Protein AF-A0A920V595-F1 (afdb_monomer)

Structure (mmCIF, N/CA/C/O backbone):
data_AF-A0A920V595-F1
#
_entry.id   AF-A0A920V595-F1
#
loop_
_atom_site.group_PDB
_atom_site.id
_atom_site.type_symbol
_atom_site.label_atom_id
_atom_site.label_alt_id
_atom_site.label_comp_id
_atom_site.label_asym_id
_atom_site.label_entity_id
_atom_site.label_seq_id
_atom_site.pdbx_PDB_ins_code
_atom_site.Cartn_x
_atom_site.Cartn_y
_atom_site.Cartn_z
_atom_site.occupancy
_atom_site.B_iso_or_equiv
_atom_site.auth_seq_id
_atom_site.auth_comp_id
_atom_site.auth_asym_id
_atom_site.auth_atom_id
_atom_site.pdbx_PDB_model_num
ATOM 1 N N . MET A 1 1 ? -9.315 6.404 -2.234 1.00 94.81 1 MET A N 1
ATOM 2 C CA . MET A 1 1 ? -8.782 5.284 -1.429 1.00 94.81 1 MET A CA 1
ATOM 3 C C . MET A 1 1 ? -9.190 5.343 0.039 1.00 94.81 1 MET A C 1
ATOM 5 O O . MET A 1 1 ? -9.760 4.371 0.500 1.00 94.81 1 MET A O 1
ATOM 9 N N . VAL A 1 2 ? -8.952 6.451 0.762 1.00 98.06 2 VAL A N 1
ATOM 10 C CA . VAL A 1 2 ? -9.309 6.574 2.199 1.00 98.06 2 VAL A CA 1
ATOM 11 C C . VAL A 1 2 ? -10.761 6.180 2.486 1.00 98.06 2 VAL A C 1
ATOM 13 O O . VAL A 1 2 ? -10.997 5.368 3.371 1.00 98.06 2 VAL A O 1
ATOM 16 N N . GLU A 1 3 ? -11.721 6.703 1.719 1.00 98.38 3 GLU A N 1
ATOM 17 C CA . GLU A 1 3 ? -13.140 6.385 1.938 1.00 98.38 3 GLU A CA 1
ATOM 18 C C . GLU A 1 3 ? -13.459 4.906 1.681 1.00 98.38 3 GLU A C 1
ATOM 20 O O . GLU A 1 3 ? -14.123 4.293 2.500 1.00 98.38 3 GLU A O 1
ATOM 25 N N . ILE A 1 4 ? -12.867 4.283 0.654 1.00 98.12 4 ILE A N 1
ATOM 26 C CA . ILE A 1 4 ? -13.031 2.840 0.390 1.00 98.12 4 ILE A CA 1
ATOM 27 C C . ILE A 1 4 ? -12.524 2.003 1.573 1.00 98.12 4 ILE A C 1
ATOM 29 O O . ILE A 1 4 ? -13.184 1.059 1.997 1.00 98.12 4 ILE A O 1
ATOM 33 N N . HIS A 1 5 ? -11.365 2.349 2.142 1.00 98.38 5 HIS A N 1
ATOM 34 C CA . HIS A 1 5 ? -10.880 1.662 3.339 1.00 98.38 5 HIS A CA 1
ATOM 35 C C . HIS A 1 5 ? -11.801 1.875 4.542 1.00 98.38 5 HIS A C 1
ATOM 37 O O . HIS A 1 5 ? -12.074 0.914 5.253 1.00 98.38 5 HIS A O 1
ATOM 43 N N . LYS A 1 6 ? -12.312 3.093 4.763 1.00 98.38 6 LYS A N 1
ATOM 44 C CA . LYS A 1 6 ? -13.281 3.356 5.838 1.00 98.38 6 LYS A CA 1
ATOM 45 C C . LYS A 1 6 ? -14.575 2.575 5.648 1.00 98.38 6 LYS A C 1
ATOM 47 O O . LYS A 1 6 ? -15.127 2.102 6.633 1.00 98.38 6 LYS A O 1
ATOM 52 N N . ASP A 1 7 ? -15.058 2.448 4.419 1.00 98.44 7 ASP A N 1
ATOM 53 C CA . ASP A 1 7 ? -16.270 1.690 4.119 1.00 98.44 7 ASP A CA 1
ATOM 54 C C . ASP A 1 7 ? -16.061 0.200 4.410 1.00 98.44 7 ASP A C 1
ATOM 56 O O . ASP A 1 7 ? -16.907 -0.410 5.059 1.00 98.44 7 ASP A O 1
ATOM 60 N N . ASN A 1 8 ? -14.896 -0.358 4.061 1.00 98.19 8 ASN A N 1
ATOM 61 C CA . ASN A 1 8 ? -14.533 -1.728 4.440 1.00 98.19 8 ASN A CA 1
ATOM 62 C C . ASN A 1 8 ? -14.442 -1.903 5.966 1.00 98.19 8 ASN A C 1
ATOM 64 O O . ASN A 1 8 ? -14.957 -2.877 6.507 1.00 98.19 8 ASN A O 1
ATOM 68 N N . ILE A 1 9 ? -13.835 -0.946 6.677 1.00 98.38 9 ILE A N 1
ATOM 69 C CA . ILE A 1 9 ? -13.772 -0.971 8.146 1.00 98.38 9 ILE A CA 1
ATOM 70 C C . ILE A 1 9 ? -15.182 -0.953 8.746 1.00 98.38 9 ILE A C 1
ATOM 72 O O . ILE A 1 9 ? -15.516 -1.798 9.570 1.00 98.38 9 ILE A O 1
ATOM 76 N N . LYS A 1 10 ? -16.044 -0.035 8.295 1.00 98.12 10 LYS A N 1
ATOM 77 C CA . LYS A 1 10 ? -17.437 0.074 8.761 1.00 98.12 10 LYS A CA 1
ATOM 78 C C . LYS A 1 10 ? -18.278 -1.156 8.415 1.00 98.12 10 LYS A C 1
ATOM 80 O O . LYS A 1 10 ? -19.252 -1.426 9.110 1.00 98.12 10 LYS A O 1
ATOM 85 N N . ALA A 1 11 ? -17.913 -1.888 7.363 1.00 98.31 11 ALA A N 1
ATOM 86 C CA . ALA A 1 11 ? -18.517 -3.168 7.011 1.00 98.31 11 ALA A CA 1
ATOM 87 C C . ALA A 1 11 ? -18.054 -4.332 7.914 1.00 98.31 11 ALA A C 1
ATOM 89 O O . ALA A 1 11 ? -18.614 -5.422 7.811 1.00 98.31 11 ALA A O 1
ATOM 90 N N . GLY A 1 12 ? -17.081 -4.108 8.806 1.00 98.00 12 GLY A N 1
ATOM 91 C CA . GLY A 1 12 ? -16.627 -5.073 9.810 1.00 98.00 12 GLY A CA 1
ATOM 92 C C . GLY A 1 12 ? -15.281 -5.738 9.514 1.00 98.00 12 GLY A C 1
ATOM 93 O O . GLY A 1 12 ? -15.027 -6.820 10.031 1.00 98.00 12 GLY A O 1
ATOM 94 N 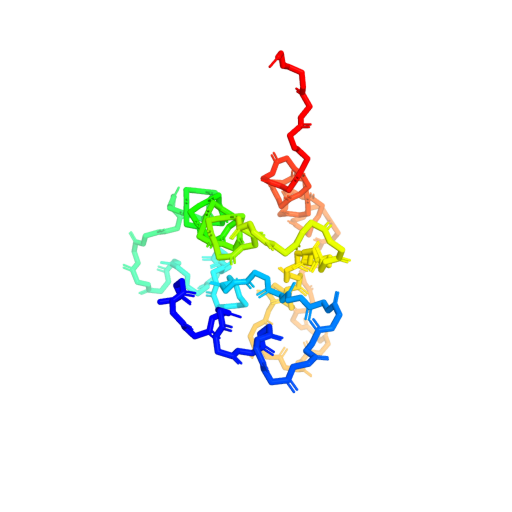N . CYS A 1 13 ? -14.425 -5.155 8.668 1.00 97.19 13 CYS A N 1
ATOM 95 C CA . CYS A 1 13 ? -13.088 -5.706 8.427 1.00 97.19 13 CYS A CA 1
ATOM 96 C C . CYS A 1 13 ? -12.137 -5.474 9.614 1.00 97.19 13 CYS A C 1
ATOM 98 O O . CYS A 1 13 ? -11.859 -4.328 9.959 1.00 97.19 13 CYS A O 1
ATOM 100 N N . ASP A 1 14 ? -11.528 -6.547 10.124 1.00 98.19 14 ASP A N 1
ATOM 101 C CA . ASP A 1 14 ? -10.450 -6.476 11.127 1.00 98.19 14 ASP A CA 1
ATOM 102 C C . ASP A 1 14 ? -9.090 -6.085 10.527 1.00 98.19 14 ASP A C 1
ATOM 104 O O . ASP A 1 14 ? -8.181 -5.667 11.240 1.00 98.19 14 ASP A O 1
ATOM 108 N N . VAL A 1 15 ? -8.919 -6.241 9.210 1.00 98.19 15 VAL A N 1
ATOM 109 C CA . VAL A 1 15 ? -7.669 -5.947 8.497 1.00 98.19 15 VAL A CA 1
ATOM 110 C C . VAL A 1 15 ? -7.972 -5.243 7.178 1.00 98.19 15 VAL A C 1
ATOM 112 O O . VAL A 1 15 ? -8.821 -5.694 6.408 1.00 98.19 15 VAL A O 1
ATOM 115 N N . ILE A 1 16 ? -7.234 -4.176 6.874 1.00 97.94 16 ILE A N 1
ATOM 116 C CA . ILE A 1 16 ? -7.193 -3.561 5.541 1.00 97.94 16 ILE A CA 1
ATOM 117 C C . ILE A 1 16 ? -5.820 -3.767 4.897 1.00 97.94 16 ILE A C 1
ATOM 119 O O . ILE A 1 16 ? -4.794 -3.760 5.573 1.00 97.94 16 ILE A O 1
ATOM 123 N N . ILE A 1 17 ? -5.790 -3.933 3.574 1.00 97.69 17 ILE A N 1
ATOM 124 C CA . ILE A 1 17 ? -4.553 -4.116 2.802 1.00 97.69 17 ILE A CA 1
ATOM 125 C C . ILE A 1 17 ? -4.207 -2.811 2.084 1.00 97.69 17 ILE A C 1
ATOM 127 O O . ILE A 1 17 ? -5.087 -2.194 1.486 1.00 97.69 17 ILE A O 1
ATOM 131 N N . THR A 1 18 ? -2.943 -2.387 2.101 1.00 97.38 18 THR A N 1
ATOM 132 C CA . THR A 1 18 ? -2.506 -1.172 1.396 1.00 97.38 18 THR A CA 1
ATOM 133 C C . THR A 1 18 ? -2.762 -1.262 -0.111 1.00 97.38 18 THR A C 1
ATOM 135 O O . THR A 1 18 ? -2.497 -2.279 -0.752 1.00 97.38 18 THR A O 1
ATOM 138 N N . ASN A 1 19 ? -3.246 -0.172 -0.712 1.00 97.38 19 ASN A N 1
ATOM 139 C CA . ASN A 1 19 ? -3.591 -0.118 -2.137 1.00 97.38 19 ASN A CA 1
ATOM 140 C C . ASN A 1 19 ? -2.368 0.067 -3.053 1.00 97.38 19 ASN A C 1
ATOM 142 O O . ASN A 1 19 ? -2.252 1.071 -3.754 1.00 97.38 19 ASN A O 1
ATOM 146 N N . ASN A 1 20 ? -1.436 -0.881 -3.021 1.00 95.00 20 ASN A N 1
ATOM 147 C CA . ASN A 1 20 ? -0.217 -0.841 -3.829 1.00 95.00 20 ASN A CA 1
ATOM 148 C C . ASN A 1 20 ? 0.057 -2.156 -4.579 1.00 95.00 20 ASN A C 1
ATOM 150 O O . ASN A 1 20 ? 1.173 -2.376 -5.027 1.00 95.00 20 ASN A O 1
ATOM 154 N N . TYR A 1 21 ? -0.953 -3.011 -4.776 1.00 94.38 21 TYR A N 1
ATOM 155 C CA . TYR A 1 21 ? -0.790 -4.279 -5.505 1.00 94.38 21 TYR A CA 1
ATOM 156 C C . TYR A 1 21 ? -0.221 -4.098 -6.927 1.00 94.38 21 TYR A C 1
ATOM 158 O O . TYR A 1 21 ? 0.623 -4.872 -7.355 1.00 94.38 21 TYR A O 1
ATOM 166 N N . TYR A 1 22 ? -0.644 -3.059 -7.656 1.00 92.56 22 TYR A N 1
ATOM 167 C CA . TYR A 1 22 ? -0.127 -2.750 -9.003 1.00 92.56 22 TYR A CA 1
ATOM 168 C C . TYR A 1 22 ? 1.088 -1.807 -9.003 1.00 92.56 22 TYR A C 1
ATOM 170 O O . TYR A 1 22 ? 1.612 -1.466 -10.060 1.00 92.56 22 TYR A O 1
ATOM 178 N N . VAL A 1 23 ? 1.550 -1.370 -7.832 1.00 94.44 23 VAL A N 1
ATOM 179 C CA . VAL A 1 23 ? 2.715 -0.491 -7.699 1.00 94.44 23 VAL A CA 1
ATOM 180 C C . VAL A 1 23 ? 3.940 -1.397 -7.634 1.00 94.44 23 VAL A C 1
ATOM 182 O O . VAL A 1 23 ? 4.403 -1.733 -6.555 1.00 94.44 23 VAL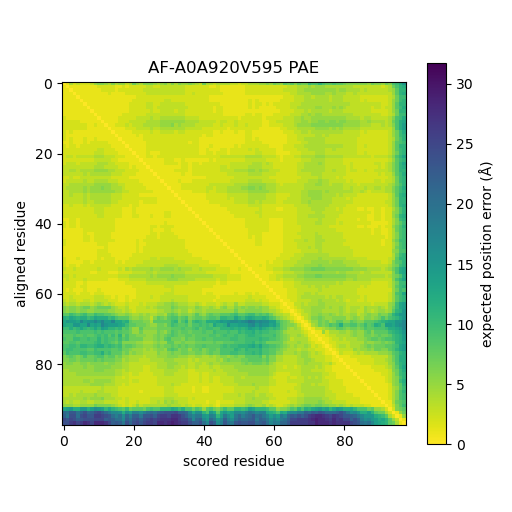 A O 1
ATOM 185 N N . THR A 1 24 ? 4.429 -1.856 -8.787 1.00 92.06 24 THR A N 1
ATOM 186 C CA . THR A 1 24 ? 5.669 -2.647 -8.897 1.00 92.06 24 THR A CA 1
ATOM 187 C C . THR A 1 24 ? 6.610 -2.018 -9.922 1.00 92.06 24 THR A C 1
ATOM 189 O O . THR A 1 24 ? 6.124 -1.391 -10.868 1.00 92.06 24 THR A O 1
ATOM 192 N N . PRO A 1 25 ? 7.941 -2.194 -9.803 1.00 91.06 25 PRO A N 1
ATOM 193 C CA . PRO A 1 25 ? 8.891 -1.576 -10.732 1.00 91.06 25 PRO A CA 1
ATOM 194 C C . PRO A 1 25 ? 8.593 -1.903 -12.200 1.00 91.06 25 PRO A C 1
ATOM 196 O O . PRO A 1 25 ? 8.530 -1.006 -13.033 1.00 91.06 25 PRO A O 1
ATOM 199 N N . ASN A 1 26 ? 8.295 -3.169 -12.508 1.00 89.56 26 ASN A N 1
ATOM 200 C CA . ASN A 1 26 ? 7.986 -3.620 -13.866 1.00 89.56 26 ASN A CA 1
ATOM 201 C C . ASN A 1 26 ? 6.734 -2.958 -14.458 1.00 89.56 26 ASN A C 1
ATOM 203 O O . ASN A 1 26 ? 6.714 -2.648 -15.649 1.00 89.56 26 ASN A O 1
ATOM 207 N N . ILE A 1 27 ? 5.685 -2.759 -13.653 1.00 91.94 27 ILE A N 1
ATOM 208 C CA . ILE A 1 27 ? 4.460 -2.088 -14.104 1.00 91.94 27 ILE A CA 1
ATOM 209 C C . ILE A 1 27 ? 4.737 -0.598 -14.304 1.00 91.94 27 ILE A C 1
ATOM 211 O O . ILE A 1 27 ? 4.458 -0.060 -15.370 1.00 91.94 27 ILE A O 1
ATOM 215 N N . LEU A 1 28 ? 5.348 0.055 -13.315 1.00 94.25 28 LEU A N 1
ATOM 216 C CA . LEU A 1 28 ? 5.633 1.489 -13.353 1.00 94.25 28 LEU A CA 1
ATOM 217 C C . LEU A 1 28 ? 6.615 1.866 -14.468 1.00 94.25 28 LEU A C 1
ATOM 219 O O . LEU A 1 28 ? 6.502 2.937 -15.059 1.00 94.25 28 LEU A O 1
ATOM 223 N N . LYS A 1 29 ? 7.543 0.968 -14.809 1.00 94.25 29 LYS A N 1
ATOM 224 C CA . LYS A 1 29 ? 8.469 1.131 -15.931 1.00 94.25 29 LYS A CA 1
ATOM 225 C C . LYS A 1 29 ? 7.763 1.206 -17.283 1.00 94.25 29 LYS A C 1
ATOM 227 O O . LYS A 1 29 ? 8.208 1.965 -18.139 1.00 94.25 29 LYS A O 1
ATOM 232 N N . ARG A 1 30 ? 6.661 0.468 -17.479 1.00 93.44 30 ARG A N 1
ATOM 233 C CA . ARG A 1 30 ? 5.849 0.547 -18.714 1.00 93.44 30 ARG A CA 1
ATOM 234 C C . ARG A 1 30 ? 5.241 1.936 -18.901 1.00 93.44 30 ARG A C 1
ATOM 236 O O . ARG A 1 30 ? 5.103 2.385 -20.030 1.00 93.44 30 ARG A O 1
ATOM 243 N N . GLU A 1 31 ? 4.973 2.614 -17.789 1.00 95.31 31 GLU A N 1
ATOM 244 C CA . GLU A 1 31 ? 4.413 3.965 -17.732 1.00 95.31 31 GLU A CA 1
ATOM 245 C C . GLU A 1 31 ? 5.490 5.060 -17.575 1.00 95.31 31 GLU A C 1
ATOM 247 O O . GLU A 1 31 ? 5.169 6.238 -17.449 1.00 95.31 31 GLU A O 1
ATOM 252 N N . GLY A 1 32 ? 6.780 4.697 -17.564 1.00 97.19 32 GLY A N 1
ATOM 253 C CA . GLY A 1 32 ? 7.890 5.649 -17.439 1.00 97.19 32 GLY A CA 1
ATOM 254 C C . GLY A 1 32 ? 8.053 6.294 -16.055 1.00 97.19 32 GLY A C 1
ATOM 255 O O . GLY A 1 32 ? 8.737 7.307 -15.944 1.00 97.19 32 GLY A O 1
ATOM 256 N N . ILE A 1 33 ? 7.461 5.718 -15.003 1.00 97.56 33 ILE A N 1
ATOM 257 C CA . ILE A 1 33 ? 7.449 6.261 -13.629 1.00 97.56 33 ILE A CA 1
ATOM 258 C C . ILE A 1 33 ? 8.030 5.282 -12.598 1.00 97.56 33 ILE A C 1
ATOM 260 O O . ILE A 1 33 ? 7.630 5.265 -11.438 1.00 97.56 33 ILE A O 1
ATOM 264 N N . GLU A 1 34 ? 8.978 4.437 -13.008 1.00 95.38 34 GLU A N 1
ATOM 265 C CA . GLU A 1 34 ? 9.618 3.426 -12.146 1.00 95.38 34 GLU A CA 1
ATOM 266 C C . GLU A 1 34 ? 10.195 4.016 -10.845 1.00 95.38 34 GLU A C 1
ATOM 268 O O . GLU A 1 34 ? 10.088 3.396 -9.787 1.00 95.38 34 GLU A O 1
ATOM 273 N N . SER A 1 35 ? 10.730 5.242 -10.896 1.00 96.19 35 SER A N 1
ATOM 274 C CA . SER A 1 35 ? 11.272 5.955 -9.729 1.00 96.19 35 SER A CA 1
ATOM 275 C C . SER A 1 35 ? 10.232 6.261 -8.649 1.00 96.19 35 SER A C 1
ATOM 277 O O . SER A 1 35 ? 10.598 6.482 -7.499 1.00 96.19 35 SER A O 1
ATOM 279 N N . GLU A 1 36 ? 8.940 6.250 -8.988 1.00 96.88 36 GLU A N 1
ATOM 280 C CA . GLU A 1 36 ? 7.849 6.524 -8.049 1.00 96.88 36 GLU A CA 1
ATOM 281 C C . GLU A 1 36 ? 7.450 5.305 -7.210 1.00 96.88 36 GLU A C 1
ATOM 283 O O . GLU A 1 36 ? 6.564 5.411 -6.362 1.00 96.88 36 GLU A O 1
ATOM 288 N N . PHE A 1 37 ? 8.085 4.146 -7.411 1.00 94.88 37 PHE A N 1
ATOM 289 C CA . PHE A 1 37 ? 7.745 2.904 -6.716 1.00 94.88 37 PHE A CA 1
ATOM 290 C C . PHE A 1 37 ? 7.660 3.068 -5.191 1.00 94.88 37 PHE A C 1
ATOM 292 O O . PHE A 1 37 ? 6.650 2.721 -4.572 1.00 94.88 37 PHE A O 1
ATOM 299 N N . GLU A 1 38 ? 8.696 3.643 -4.585 1.00 95.25 38 GLU A N 1
ATOM 300 C CA . GLU A 1 38 ? 8.752 3.853 -3.140 1.00 95.25 38 GLU A CA 1
ATOM 301 C C . GLU A 1 38 ? 7.759 4.934 -2.684 1.00 95.25 38 GLU A C 1
ATOM 303 O O . GLU A 1 38 ? 7.012 4.733 -1.724 1.00 95.25 38 GLU A O 1
ATOM 308 N N . ASN A 1 39 ? 7.676 6.050 -3.417 1.00 96.50 39 ASN A N 1
ATOM 309 C CA . ASN A 1 39 ? 6.768 7.160 -3.110 1.00 96.50 39 ASN A CA 1
ATOM 310 C C . ASN A 1 39 ? 5.302 6.715 -3.104 1.00 96.50 39 ASN A C 1
ATOM 312 O O . ASN A 1 39 ? 4.559 7.002 -2.162 1.00 96.50 39 ASN A O 1
ATOM 316 N N . LEU A 1 40 ? 4.882 5.980 -4.135 1.00 97.06 40 LEU A N 1
ATOM 317 C CA . LEU A 1 40 ? 3.522 5.462 -4.267 1.00 97.06 40 LEU A CA 1
ATOM 318 C C . LEU A 1 40 ? 3.224 4.383 -3.222 1.00 97.06 40 LEU A C 1
ATOM 320 O O . LEU A 1 40 ? 2.115 4.349 -2.682 1.00 97.06 40 LEU A O 1
ATOM 324 N N . THR A 1 41 ? 4.209 3.550 -2.875 1.00 96.00 41 THR A N 1
ATOM 325 C CA . THR A 1 41 ? 4.077 2.569 -1.786 1.00 96.00 41 THR A CA 1
ATOM 326 C C . THR A 1 41 ? 3.845 3.272 -0.447 1.00 96.00 41 THR A C 1
ATOM 328 O O . THR A 1 41 ? 2.869 2.975 0.246 1.00 96.00 41 THR A O 1
ATOM 331 N N . ARG A 1 42 ? 4.664 4.275 -0.101 1.00 96.38 42 ARG A N 1
ATOM 332 C CA . ARG A 1 42 ? 4.488 5.073 1.126 1.00 96.38 42 ARG A CA 1
ATOM 333 C C . ARG A 1 42 ? 3.179 5.857 1.130 1.00 96.38 42 ARG A C 1
ATOM 335 O O . ARG A 1 42 ? 2.533 5.965 2.173 1.00 96.38 42 ARG A O 1
ATOM 342 N N . LEU A 1 43 ? 2.753 6.377 -0.022 1.00 97.38 43 LEU A N 1
ATOM 343 C CA . LEU A 1 43 ? 1.456 7.033 -0.157 1.00 97.38 43 LEU A CA 1
ATOM 344 C C . LEU A 1 43 ? 0.315 6.060 0.163 1.00 97.38 43 LEU A C 1
ATOM 346 O O . LEU A 1 43 ? -0.581 6.414 0.927 1.00 97.3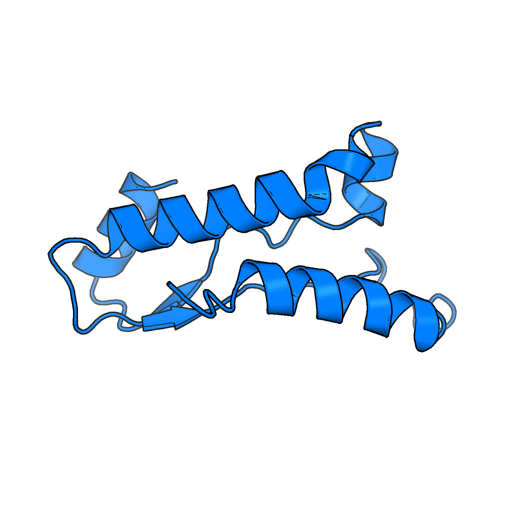8 43 LEU A O 1
ATOM 350 N N . ALA A 1 44 ? 0.358 4.829 -0.355 1.00 97.56 44 ALA A N 1
ATOM 351 C CA . ALA A 1 44 ? -0.646 3.809 -0.059 1.00 97.56 44 ALA A CA 1
ATOM 352 C C . ALA A 1 44 ? -0.705 3.468 1.441 1.00 97.56 44 ALA A C 1
ATOM 354 O O . ALA A 1 44 ? -1.801 3.408 2.003 1.00 97.56 44 ALA A O 1
ATOM 355 N N . VAL A 1 45 ? 0.451 3.331 2.103 1.00 96.44 45 VAL A N 1
ATOM 356 C CA . VAL A 1 45 ? 0.544 3.154 3.566 1.00 96.44 45 VAL A CA 1
ATOM 357 C C . VAL A 1 45 ? -0.088 4.339 4.298 1.00 96.44 45 VAL A C 1
ATOM 359 O O . VAL A 1 45 ? -0.951 4.160 5.154 1.00 96.44 45 VAL A O 1
ATOM 362 N N . GLY A 1 46 ? 0.277 5.569 3.927 1.00 96.94 46 GLY A N 1
ATOM 363 C CA . GLY A 1 46 ? -0.255 6.778 4.555 1.00 96.94 46 GLY A CA 1
ATOM 364 C C . GLY A 1 46 ? -1.769 6.936 4.390 1.00 96.94 46 GLY A C 1
ATOM 365 O O . GLY A 1 46 ? -2.440 7.429 5.296 1.00 96.94 46 GLY A O 1
ATOM 366 N N . LEU A 1 47 ? -2.332 6.512 3.255 1.00 98.06 47 LEU A N 1
ATOM 367 C CA . LEU A 1 47 ? -3.779 6.519 3.030 1.00 98.06 47 LEU A CA 1
ATOM 368 C C . LEU A 1 47 ? -4.494 5.451 3.873 1.00 98.06 47 LEU A C 1
ATOM 370 O O . LEU A 1 47 ? -5.563 5.752 4.402 1.00 98.06 47 LEU A O 1
ATOM 374 N N . ALA A 1 48 ? -3.905 4.262 4.040 1.00 97.50 48 ALA A N 1
ATOM 375 C CA . ALA A 1 48 ? -4.431 3.216 4.921 1.00 97.50 48 ALA A CA 1
ATOM 376 C C . ALA A 1 48 ? -4.419 3.654 6.401 1.00 97.50 48 ALA A C 1
ATOM 378 O O . ALA A 1 48 ? -5.418 3.507 7.108 1.00 97.50 48 ALA A O 1
ATOM 379 N N . GLU A 1 49 ? -3.340 4.296 6.852 1.00 96.62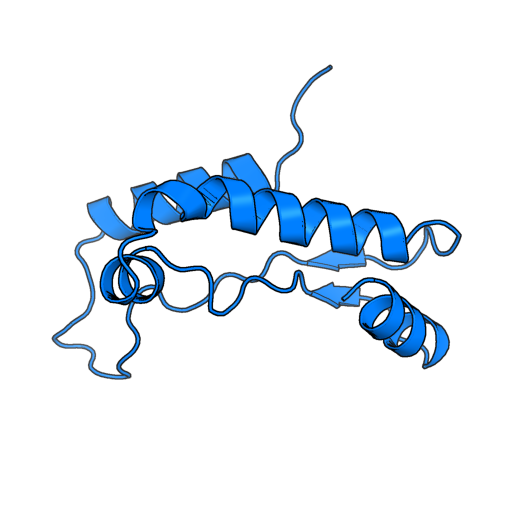 49 GLU A N 1
ATOM 380 C CA . GLU A 1 49 ? -3.257 4.866 8.205 1.00 96.62 49 GLU A CA 1
ATOM 381 C C . GLU A 1 49 ? -4.304 5.958 8.431 1.00 96.62 49 GLU A C 1
ATOM 383 O O . GLU A 1 49 ? -4.991 5.963 9.451 1.00 96.62 49 GLU A O 1
ATOM 388 N N . LYS A 1 50 ? -4.493 6.858 7.455 1.00 97.94 50 LYS A N 1
ATOM 389 C CA . LYS A 1 50 ? -5.540 7.891 7.520 1.00 97.94 50 LYS A CA 1
ATOM 390 C C . LYS A 1 50 ? -6.938 7.290 7.647 1.00 97.94 50 LYS A C 1
ATOM 392 O O . LYS A 1 50 ? -7.755 7.836 8.378 1.00 97.94 50 LYS A O 1
ATOM 397 N N . SER A 1 51 ? -7.233 6.189 6.954 1.00 97.56 51 SER A N 1
ATOM 398 C CA . SER A 1 51 ? -8.539 5.526 7.076 1.00 97.56 51 SER A CA 1
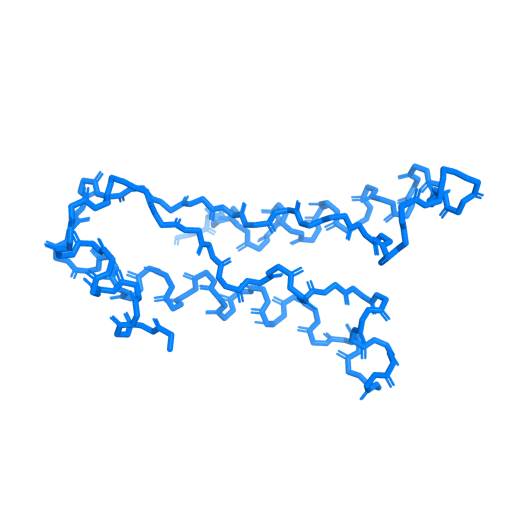ATOM 399 C C . SER A 1 51 ? -8.746 4.807 8.405 1.00 97.56 51 SER A C 1
ATOM 401 O O . SER A 1 51 ? -9.885 4.713 8.850 1.00 97.56 51 SER A O 1
ATOM 403 N N . ARG A 1 52 ? -7.668 4.341 9.046 1.00 96.88 52 ARG A N 1
ATOM 404 C CA . ARG A 1 52 ? -7.710 3.670 10.351 1.00 96.88 52 ARG A CA 1
ATOM 405 C C . ARG A 1 52 ? -7.880 4.642 11.526 1.00 96.88 52 ARG A C 1
ATOM 407 O O . ARG A 1 52 ? -8.174 4.223 12.640 1.00 96.88 52 ARG A O 1
ATOM 414 N N . GLN A 1 53 ? -7.717 5.950 11.316 1.00 96.62 53 GLN A N 1
ATOM 415 C CA . GLN A 1 53 ? -7.954 6.946 12.365 1.00 96.62 53 GLN A CA 1
ATOM 416 C C . GLN A 1 53 ? -9.386 6.816 12.914 1.00 96.62 53 GLN A C 1
ATOM 418 O O . GLN A 1 53 ? -10.353 7.015 12.182 1.00 96.62 53 GLN A O 1
ATOM 423 N N . GLY A 1 54 ? -9.509 6.484 14.203 1.00 96.25 54 GLY A N 1
ATOM 424 C CA . GLY A 1 54 ? -10.791 6.201 14.865 1.00 96.25 54 GLY A CA 1
ATOM 425 C C . GLY A 1 54 ? -11.154 4.714 14.987 1.00 96.25 54 GLY A C 1
ATOM 426 O O . GLY A 1 54 ? -12.135 4.412 15.653 1.00 96.25 54 GLY A O 1
ATOM 427 N N . PHE A 1 55 ? -10.348 3.816 14.414 1.00 97.19 55 PHE A N 1
ATOM 428 C CA . PHE A 1 55 ? -10.511 2.355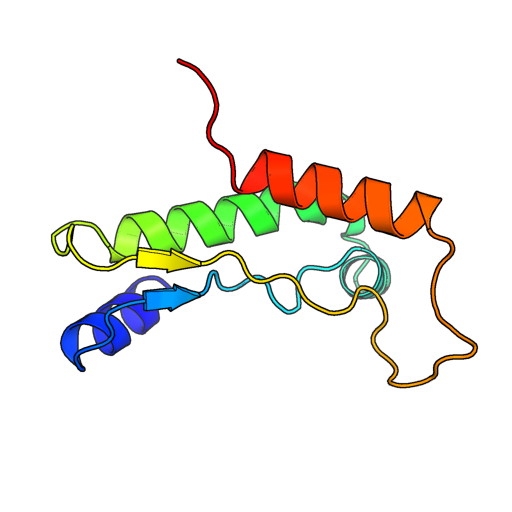 14.440 1.00 97.19 55 PHE A CA 1
ATOM 429 C C . PHE A 1 55 ? -9.178 1.675 14.821 1.00 97.19 55 PHE A C 1
ATOM 431 O O . PHE A 1 55 ? -8.559 0.999 13.994 1.00 97.19 55 PHE A O 1
ATOM 438 N N . PRO A 1 56 ? -8.630 1.941 16.025 1.00 95.25 56 PRO A N 1
ATOM 439 C CA . PRO A 1 56 ? -7.293 1.486 16.418 1.00 95.25 56 PRO A CA 1
ATOM 440 C C . PRO A 1 56 ? -7.115 -0.041 16.414 1.00 95.25 56 PRO A C 1
ATOM 442 O O . PRO A 1 56 ? -5.982 -0.500 16.276 1.00 95.25 56 PRO A O 1
ATOM 445 N N . GLU A 1 57 ? -8.202 -0.795 16.558 1.00 96.81 57 GLU A N 1
ATOM 446 C CA . GLU A 1 57 ? -8.265 -2.258 16.542 1.00 96.81 57 GLU A CA 1
ATOM 447 C C . GLU A 1 57 ? -8.039 -2.877 15.157 1.00 96.81 57 GLU A C 1
ATOM 449 O O . GLU A 1 57 ? -7.579 -4.014 15.069 1.00 96.81 57 GLU A O 1
ATOM 454 N N . VAL A 1 58 ? -8.320 -2.135 14.082 1.00 98.06 58 VAL A N 1
ATOM 455 C CA . VAL A 1 58 ? -8.138 -2.620 12.711 1.00 98.06 58 VAL A CA 1
ATOM 456 C C . VAL A 1 58 ? -6.649 -2.689 12.384 1.00 98.06 58 VAL A C 1
ATOM 458 O O . VAL A 1 58 ? -5.907 -1.736 12.602 1.00 98.06 58 VAL A O 1
ATOM 461 N N . LEU A 1 59 ? -6.184 -3.788 11.802 1.00 97.69 59 LEU A N 1
ATOM 462 C CA . LEU A 1 59 ? -4.796 -3.947 11.374 1.00 97.69 59 LEU A CA 1
ATOM 463 C C . LEU A 1 59 ? -4.593 -3.460 9.933 1.00 97.69 59 LEU A C 1
ATOM 465 O O . LEU A 1 59 ? -5.500 -3.494 9.101 1.00 97.69 59 LEU A O 1
ATOM 469 N N . ILE A 1 60 ? -3.368 -3.038 9.615 1.00 96.81 60 ILE A N 1
ATOM 470 C CA . ILE A 1 60 ? -2.958 -2.700 8.247 1.00 96.81 60 ILE A CA 1
ATOM 471 C C . ILE A 1 60 ? -1.945 -3.741 7.782 1.00 96.81 60 ILE A C 1
ATOM 473 O O . ILE A 1 60 ? -0.903 -3.917 8.408 1.00 96.81 60 ILE A O 1
ATOM 477 N N . ALA A 1 61 ? -2.239 -4.402 6.667 1.00 96.06 61 ALA A N 1
ATOM 478 C CA . ALA A 1 61 ? -1.334 -5.325 5.999 1.00 96.06 61 ALA A CA 1
ATOM 479 C C . ALA A 1 61 ? -0.738 -4.681 4.737 1.00 96.06 61 ALA A C 1
ATOM 481 O O . ALA A 1 61 ? -1.453 -4.094 3.921 1.00 96.06 61 ALA A O 1
ATOM 482 N N . GLY A 1 62 ? 0.576 -4.809 4.557 1.00 94.00 62 GLY A N 1
ATOM 483 C CA . GLY A 1 62 ? 1.243 -4.415 3.317 1.00 94.00 62 GLY A CA 1
ATOM 484 C C . GLY A 1 62 ? 0.923 -5.385 2.178 1.00 94.00 62 GLY A C 1
ATOM 485 O O . GLY A 1 62 ? 0.983 -6.600 2.363 1.00 94.00 62 GLY A O 1
ATOM 486 N N . SER A 1 63 ? 0.596 -4.874 0.991 1.00 94.12 63 SER A N 1
ATOM 487 C CA . SER A 1 63 ? 0.460 -5.707 -0.209 1.00 94.12 63 SER A CA 1
ATOM 488 C C . SER A 1 63 ? 1.832 -6.033 -0.803 1.00 94.12 63 SER A C 1
ATOM 490 O O . SER A 1 63 ? 2.512 -5.147 -1.316 1.00 94.12 63 SER A O 1
ATOM 492 N N . PHE A 1 64 ? 2.187 -7.319 -0.827 1.00 89.69 64 PHE A N 1
ATOM 493 C CA . PHE A 1 64 ? 3.367 -7.851 -1.517 1.00 89.69 64 PHE A CA 1
ATOM 494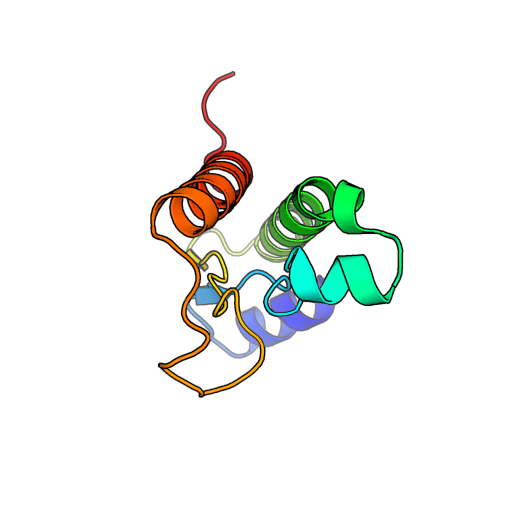 C C . PHE A 1 64 ? 2.930 -8.585 -2.792 1.00 89.69 64 PHE A C 1
ATOM 496 O O . PHE A 1 64 ? 2.648 -9.786 -2.747 1.00 89.69 64 PHE A O 1
ATOM 503 N N . PRO A 1 65 ? 2.795 -7.879 -3.928 1.00 84.75 65 PRO A N 1
ATOM 504 C CA . PRO A 1 65 ? 2.417 -8.512 -5.182 1.00 84.75 65 PRO A CA 1
ATOM 505 C C . PRO A 1 65 ? 3.573 -9.352 -5.750 1.00 84.75 65 PRO A C 1
ATOM 507 O O . PRO A 1 65 ? 4.743 -9.099 -5.445 1.00 84.75 65 PRO A O 1
ATOM 510 N N . PRO A 1 66 ? 3.276 -10.311 -6.642 1.00 83.50 66 PRO A N 1
ATOM 511 C CA . PRO A 1 66 ? 4.288 -10.874 -7.523 1.00 83.50 66 PRO A CA 1
ATOM 512 C C . PRO A 1 66 ? 5.022 -9.754 -8.279 1.00 83.50 66 PRO A C 1
ATOM 514 O O . PRO A 1 66 ? 4.394 -8.851 -8.831 1.00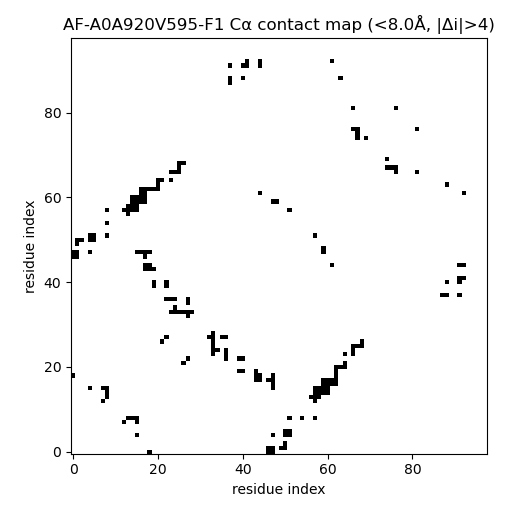 83.50 66 PRO A O 1
ATOM 517 N N . ILE A 1 67 ? 6.356 -9.811 -8.310 1.00 78.38 67 ILE A N 1
ATOM 518 C CA . ILE A 1 67 ? 7.171 -8.832 -9.053 1.00 78.38 67 ILE A CA 1
ATOM 519 C C . ILE A 1 67 ? 6.932 -8.954 -10.558 1.00 78.38 67 ILE A C 1
ATOM 521 O O . ILE A 1 67 ? 6.922 -7.962 -11.292 1.00 78.38 67 ILE A O 1
ATOM 525 N N . GLU A 1 68 ? 6.710 -10.185 -11.008 1.00 78.44 68 GLU A N 1
ATOM 526 C CA . GLU A 1 68 ? 6.344 -10.468 -12.382 1.00 78.44 68 GLU A CA 1
ATOM 527 C C . GLU A 1 68 ? 4.839 -10.464 -12.584 1.00 78.44 68 GLU A C 1
ATOM 529 O O . GLU A 1 68 ? 4.057 -10.914 -11.752 1.00 78.44 68 GLU A O 1
ATOM 534 N N . THR A 1 69 ? 4.444 -9.974 -13.753 1.00 73.94 69 THR A N 1
ATOM 535 C CA . THR A 1 69 ? 3.029 -9.851 -14.145 1.00 73.94 69 THR A CA 1
ATOM 536 C C . THR A 1 69 ? 2.490 -11.099 -14.848 1.00 73.94 69 THR A C 1
ATOM 538 O O . THR A 1 69 ? 1.312 -11.156 -15.184 1.00 73.94 69 THR A O 1
ATOM 541 N N . ASN A 1 70 ? 3.344 -12.103 -15.070 1.00 71.75 70 ASN A N 1
ATOM 542 C CA . ASN A 1 70 ? 3.003 -13.352 -15.741 1.00 71.75 70 ASN A CA 1
ATOM 543 C C . ASN A 1 70 ? 3.138 -14.528 -14.767 1.00 71.75 70 ASN A C 1
ATOM 545 O O . ASN A 1 70 ? 4.131 -14.629 -14.055 1.00 71.75 70 ASN A O 1
ATO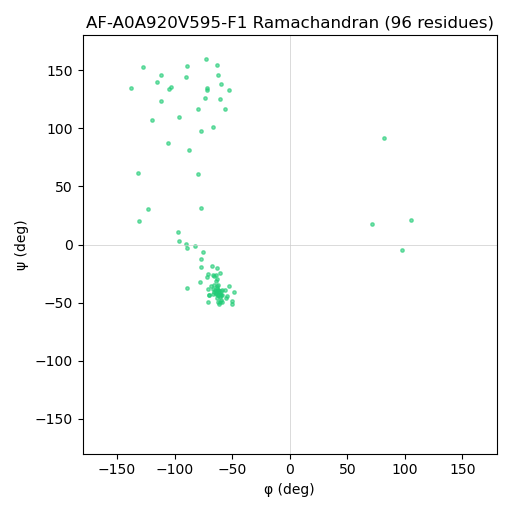M 549 N N . PHE A 1 71 ? 2.214 -15.488 -14.819 1.00 80.62 71 PHE A N 1
ATOM 550 C CA . PHE A 1 71 ? 2.286 -16.746 -14.055 1.00 80.62 71 PHE A CA 1
ATOM 551 C C . PHE A 1 71 ? 3.268 -17.771 -14.670 1.00 80.62 71 PHE A C 1
ATOM 553 O O . PHE A 1 71 ? 3.045 -18.979 -14.617 1.00 80.62 71 PHE A O 1
ATOM 560 N N . ARG A 1 72 ? 4.337 -17.288 -15.313 1.00 84.88 72 ARG A N 1
ATOM 561 C CA . ARG A 1 72 ? 5.343 -18.075 -16.040 1.00 84.88 72 ARG A CA 1
ATOM 562 C C . ARG A 1 72 ? 6.556 -18.332 -15.132 1.00 84.88 72 ARG A C 1
ATOM 564 O O . ARG A 1 72 ? 7.293 -17.383 -14.867 1.00 84.88 72 ARG A O 1
ATOM 571 N N . PRO A 1 73 ? 6.807 -19.570 -14.667 1.00 83.19 73 PRO A N 1
ATOM 572 C CA . PRO A 1 73 ? 7.912 -19.845 -13.745 1.00 83.19 73 PRO A CA 1
ATOM 573 C C . PRO A 1 73 ? 9.293 -19.640 -14.388 1.00 83.19 73 PRO A C 1
ATOM 575 O O . PRO A 1 73 ? 10.246 -19.303 -13.691 1.00 83.19 73 PRO A O 1
ATOM 578 N N . ASP A 1 74 ? 9.403 -19.777 -15.711 1.00 85.12 74 ASP A N 1
ATOM 579 C CA . ASP A 1 74 ? 10.623 -19.507 -16.483 1.00 85.12 74 ASP A CA 1
ATOM 580 C C . ASP A 1 74 ? 11.018 -18.023 -16.503 1.00 85.12 74 ASP A C 1
ATOM 582 O O . ASP A 1 74 ? 12.166 -17.699 -16.792 1.00 85.12 74 ASP A O 1
ATOM 586 N N . LEU A 1 75 ? 10.084 -17.127 -16.176 1.00 81.25 75 LEU A N 1
ATOM 587 C CA . LEU A 1 75 ? 10.322 -15.688 -16.076 1.00 81.25 75 LEU A CA 1
ATOM 588 C C . LEU A 1 75 ? 10.582 -15.229 -14.637 1.00 81.25 75 LEU A C 1
ATOM 590 O O . LEU A 1 75 ? 10.602 -14.029 -14.382 1.00 81.25 75 LEU A O 1
ATOM 594 N N . THR A 1 76 ? 10.779 -16.155 -13.693 1.00 81.12 76 THR A N 1
ATOM 595 C CA . THR A 1 76 ? 11.044 -15.799 -12.295 1.00 81.12 76 THR A CA 1
ATOM 596 C C . THR A 1 76 ? 12.331 -14.969 -12.199 1.00 81.12 76 THR A C 1
ATOM 598 O O . THR A 1 76 ? 13.381 -15.431 -12.656 1.00 81.12 76 THR A O 1
ATOM 601 N N . PRO A 1 77 ? 12.295 -13.767 -11.594 1.00 81.94 77 PRO A N 1
ATOM 602 C CA . PRO A 1 77 ? 13.485 -12.945 -11.446 1.00 81.94 77 PRO A CA 1
ATOM 603 C C . PRO A 1 77 ? 14.528 -13.632 -10.568 1.00 81.94 77 PRO A C 1
ATOM 605 O O . PRO A 1 77 ? 14.208 -14.420 -9.676 1.00 81.94 77 PRO A O 1
ATOM 608 N N . VAL A 1 78 ? 15.796 -13.280 -10.773 1.00 88.69 78 VAL A N 1
ATOM 609 C CA . VAL A 1 78 ? 16.870 -13.740 -9.890 1.00 88.69 78 VAL A CA 1
ATOM 610 C C . VAL A 1 78 ? 16.659 -13.213 -8.469 1.00 88.69 78 VAL A C 1
ATOM 612 O O . VAL A 1 78 ? 16.199 -12.086 -8.268 1.00 88.69 78 VAL A O 1
ATOM 615 N N . MET A 1 79 ? 17.052 -14.017 -7.476 1.00 88.69 79 MET A N 1
ATOM 616 C CA . MET A 1 79 ? 16.862 -13.723 -6.049 1.00 88.69 79 MET A CA 1
ATOM 617 C C . MET A 1 79 ? 17.313 -12.308 -5.665 1.00 88.69 79 MET A C 1
ATOM 619 O O . MET A 1 79 ? 16.620 -11.617 -4.929 1.00 88.69 79 MET A O 1
ATOM 623 N N . GLN A 1 80 ? 18.444 -11.843 -6.204 1.00 89.50 80 GLN A N 1
ATOM 624 C CA . GLN A 1 80 ? 18.981 -10.518 -5.894 1.00 89.50 80 GLN A CA 1
ATOM 625 C C . GLN A 1 80 ? 18.008 -9.382 -6.246 1.00 89.50 80 GLN A C 1
ATOM 627 O O . GLN A 1 80 ? 17.826 -8.469 -5.445 1.00 89.50 80 GLN A O 1
ATOM 632 N N . SER A 1 81 ? 17.360 -9.450 -7.412 1.00 86.38 81 SER A N 1
ATOM 633 C CA . SER A 1 81 ? 16.384 -8.445 -7.847 1.00 86.38 81 SER A CA 1
ATOM 634 C C . SER A 1 81 ? 15.132 -8.462 -6.970 1.00 86.38 81 SER A C 1
ATOM 636 O O . SER A 1 81 ? 14.614 -7.405 -6.620 1.00 86.38 81 SER A O 1
ATOM 638 N N . LEU A 1 82 ? 14.679 -9.654 -6.563 1.00 88.12 82 LEU A N 1
ATOM 639 C CA . LEU A 1 82 ? 13.554 -9.804 -5.637 1.00 88.12 82 LEU A CA 1
ATOM 640 C C . LEU A 1 82 ? 13.876 -9.190 -4.271 1.00 88.12 82 LEU A C 1
ATOM 642 O O . LEU A 1 82 ? 13.073 -8.429 -3.736 1.00 88.12 82 LEU A O 1
ATOM 646 N N . MET A 1 83 ? 15.068 -9.469 -3.738 1.00 90.44 83 MET A N 1
ATOM 647 C CA . MET A 1 83 ? 15.505 -8.957 -2.439 1.00 90.44 83 MET A CA 1
ATOM 648 C C . MET A 1 83 ? 15.572 -7.430 -2.411 1.00 90.44 83 MET A C 1
ATOM 650 O O . MET A 1 83 ? 15.138 -6.836 -1.429 1.00 90.44 83 MET A O 1
ATOM 654 N N . THR A 1 84 ? 16.039 -6.785 -3.484 1.00 90.44 84 THR A N 1
ATOM 655 C CA . THR A 1 84 ? 16.047 -5.317 -3.576 1.00 90.44 84 THR A CA 1
ATOM 656 C C . THR A 1 84 ? 14.638 -4.735 -3.462 1.00 90.44 84 THR A C 1
ATOM 658 O O . THR A 1 84 ? 14.423 -3.773 -2.728 1.00 90.44 84 THR A O 1
ATOM 661 N N . ILE A 1 85 ? 13.655 -5.334 -4.137 1.00 90.44 85 ILE A N 1
ATOM 662 C CA . ILE A 1 85 ? 12.273 -4.846 -4.087 1.00 90.44 85 ILE A CA 1
ATOM 663 C C . ILE A 1 85 ? 11.657 -5.095 -2.709 1.00 90.44 85 ILE A C 1
ATOM 665 O O . ILE A 1 85 ? 11.026 -4.201 -2.148 1.00 90.44 85 ILE A O 1
ATOM 669 N N . ILE A 1 86 ? 11.884 -6.280 -2.137 1.00 89.75 86 ILE A N 1
ATOM 670 C CA . ILE A 1 86 ? 11.422 -6.627 -0.789 1.00 89.75 86 ILE A CA 1
ATOM 671 C C . ILE A 1 86 ? 12.005 -5.664 0.250 1.00 89.75 86 ILE A C 1
ATOM 673 O O . ILE A 1 86 ? 11.274 -5.240 1.134 1.00 89.75 86 ILE A O 1
ATOM 677 N N . GLN A 1 87 ? 13.274 -5.267 0.131 1.00 91.12 87 GLN A N 1
ATOM 678 C CA . GLN A 1 87 ? 13.896 -4.291 1.031 1.00 91.12 87 GLN A CA 1
ATOM 679 C C . GLN A 1 87 ? 13.247 -2.905 0.940 1.00 91.12 87 GLN A C 1
ATOM 681 O O . GLN A 1 87 ? 13.038 -2.268 1.968 1.00 91.12 87 GLN A O 1
ATOM 686 N N . ILE A 1 88 ? 12.892 -2.438 -0.262 1.00 90.88 88 ILE A N 1
ATOM 687 C CA . ILE A 1 88 ? 12.189 -1.154 -0.438 1.00 90.88 88 ILE A CA 1
ATOM 688 C C . ILE A 1 88 ? 10.780 -1.223 0.159 1.00 90.88 88 ILE A C 1
ATOM 690 O O . ILE A 1 88 ? 10.344 -0.286 0.829 1.00 90.88 88 ILE A O 1
ATOM 694 N N . LEU A 1 89 ? 10.068 -2.331 -0.065 1.00 91.38 89 LEU A N 1
ATOM 695 C CA . LEU A 1 89 ? 8.757 -2.570 0.535 1.00 91.38 89 LEU A CA 1
ATOM 696 C C . LEU A 1 89 ? 8.857 -2.605 2.061 1.00 91.38 89 LEU A C 1
ATOM 698 O O . LEU A 1 89 ? 8.147 -1.857 2.726 1.00 91.38 89 LEU A O 1
ATOM 702 N N . ASP A 1 90 ? 9.775 -3.397 2.614 1.00 90.69 90 ASP A N 1
ATOM 703 C CA . ASP A 1 90 ? 10.021 -3.473 4.055 1.00 90.69 90 ASP A CA 1
ATOM 704 C C . ASP A 1 90 ? 10.338 -2.091 4.632 1.00 90.69 90 ASP A C 1
ATOM 706 O O . ASP A 1 90 ? 9.702 -1.672 5.589 1.00 90.69 90 ASP A O 1
ATOM 710 N N . HIS A 1 91 ? 11.207 -1.312 3.984 1.00 90.50 91 HIS A N 1
ATOM 711 C CA . HIS A 1 91 ? 11.511 0.064 4.385 1.00 90.50 91 HIS A CA 1
ATOM 712 C C . HIS A 1 91 ? 10.318 1.035 4.248 1.00 90.50 91 HIS A C 1
ATOM 714 O O . HIS A 1 91 ? 10.227 2.043 4.956 1.00 90.50 91 HIS A O 1
ATOM 720 N N . SER A 1 92 ? 9.387 0.755 3.337 1.00 90.69 92 SER A N 1
ATOM 721 C CA . SER A 1 92 ? 8.163 1.542 3.157 1.00 90.69 92 SER A CA 1
ATOM 722 C C . SER A 1 92 ? 7.102 1.225 4.212 1.00 90.69 92 SER A C 1
ATOM 724 O O . SER A 1 92 ? 6.348 2.122 4.594 1.00 90.69 92 SER A O 1
ATOM 726 N N . TYR A 1 93 ? 7.051 -0.025 4.683 1.00 87.19 93 TYR A N 1
ATOM 727 C CA . TYR A 1 93 ? 6.101 -0.511 5.688 1.00 87.19 93 TYR A CA 1
ATOM 728 C C . TYR A 1 93 ? 6.609 -0.348 7.123 1.00 87.19 93 TYR A C 1
ATOM 730 O O . TYR A 1 93 ? 5.837 0.018 8.011 1.00 87.19 93 TYR A O 1
ATOM 738 N N . ASN A 1 94 ? 7.904 -0.559 7.354 1.00 78.81 94 ASN A N 1
ATOM 739 C CA . ASN A 1 94 ? 8.556 -0.295 8.625 1.00 78.81 94 ASN A CA 1
ATOM 740 C C . ASN A 1 94 ? 8.793 1.206 8.760 1.00 78.81 94 ASN A C 1
ATOM 742 O O . ASN A 1 94 ? 9.790 1.763 8.300 1.00 78.81 94 ASN A O 1
ATOM 746 N N . LYS A 1 95 ? 7.888 1.878 9.472 1.00 63.69 95 LYS A N 1
ATOM 747 C CA . LYS A 1 95 ? 8.288 3.081 10.197 1.00 63.69 95 LYS A CA 1
ATOM 748 C C . LYS A 1 95 ? 9.252 2.653 11.298 1.00 63.69 95 LYS A C 1
ATOM 750 O O . LYS A 1 95 ? 8.808 2.197 12.347 1.00 63.69 95 LYS A O 1
ATOM 755 N N . THR A 1 96 ? 10.550 2.825 11.097 1.00 43.59 96 THR A N 1
ATOM 756 C CA . THR A 1 96 ? 11.517 2.676 12.186 1.00 43.59 96 THR A CA 1
ATOM 757 C C . THR A 1 96 ? 12.291 3.975 12.421 1.00 43.59 96 THR A C 1
ATOM 759 O O . THR A 1 96 ? 13.187 4.328 11.662 1.00 43.59 96 THR A O 1
ATOM 762 N N . TRP A 1 97 ? 11.913 4.609 13.546 1.00 42.00 97 TRP A N 1
ATOM 763 C CA . TRP A 1 97 ? 12.635 5.567 14.406 1.00 42.00 97 TRP A CA 1
ATOM 764 C C . TRP A 1 97 ? 12.688 7.053 14.009 1.00 42.00 97 TRP A C 1
ATOM 766 O O . TRP A 1 97 ? 13.622 7.488 13.348 1.00 42.00 97 TRP A O 1
ATOM 776 N N . THR A 1 98 ? 11.722 7.830 14.516 1.00 34.94 98 THR A N 1
ATOM 777 C CA . THR A 1 98 ? 11.877 8.866 15.573 1.00 34.94 98 THR A CA 1
ATOM 778 C C . THR A 1 98 ? 10.502 9.262 16.088 1.00 34.94 98 THR A C 1
ATOM 780 O O . THR A 1 98 ? 9.615 9.464 15.227 1.00 34.94 98 THR A O 1
#

Secondary structure (DSSP, 8-state):
-HHHHHHHHHTT-SEEE-S-TT--HHHHHHTT-GGGHHHHHHHHHHHHHHHHTT-TTSEEE-----SSSS--GGGPPPHHHHHHHHHHHHHHH-----

Solvent-accessible surface area (backbone atoms only — not comparable to full-atom values): 5839 Å² total; per-residue (Å²): 108,41,64,60,49,37,52,45,42,75,73,67,44,60,62,48,67,28,79,27,59,76,62,36,54,66,55,28,46,77,72,74,45,38,86,43,39,61,58,52,44,35,48,22,46,53,37,48,53,61,34,36,67,94,40,85,84,44,44,79,41,82,51,82,53,74,80,60,95,60,100,49,78,93,68,60,74,57,68,69,64,52,50,56,54,50,50,52,49,49,60,50,67,50,85,78,88,132

Foldseek 3Di:
DLVVLLVVVVVPALEDEFPCQQLALVNCVVVVRSVCSLVVQLVSVVSNVSSCVVPVRRYYHYDDYQNDPDPDPVPRDDPVVVVVRVVSNCVSNDPDDD

Mean predicted aligned error: 4.2 Å

Radius of gyration: 14.88 Å; Cα contacts (8 Å, |Δi|>4): 106; chains: 1; bounding box: 38×29×35 Å

Nearest PDB structures (foldseek):
  3bol-assembly1_A  TM=7.665E-01  e=4.254E-03  Thermotoga maritima
  1q85-assembly2_B  TM=8.511E-01  e=1.414E-02  Thermotoga maritima
  1q8j-assembly2_B  TM=7.706E-01  e=1.047E-02  Thermotoga maritima
  1q8a-assembly1_A  TM=7.664E-01  e=1.254E-02  Thermotoga maritima
  8ssc-assembly1_A  TM=7.849E-01  e=3.279E-02  Thermus thermophilus HB8

Sequence (98 aa):
MVEIHKDNIKAGCDVIITNNYYVTPNILKREGIESEFENLTRLAVGLAEKSRQGFPEVLIAGSFPPIETNFRPDLTPVMQSLMTIIQILDHSYNKTWT

pLDDT: mean 90.87, std 11.24, range [34.94, 98.44]